Protein AF-A0A1V4XID2-F1 (afdb_monomer)

Mean predicted aligned error: 6.52 Å

Sequence (83 aa):
MTTLRDVPPQAWAYRLGNRSAIEWVLEYHKERKPKDPTIRAKFNTYRFADHKEDVVDLLRKVSTVSVETTKIVNEMIRQGDGS

Structure (mmCIF, N/CA/C/O backbone):
data_AF-A0A1V4XID2-F1
#
_entry.id   AF-A0A1V4XID2-F1
#
loop_
_atom_site.group_PDB
_atom_site.id
_atom_site.type_symbol
_atom_site.label_atom_id
_atom_site.label_alt_id
_atom_site.label_comp_id
_atom_site.label_asym_id
_atom_site.label_entity_id
_atom_site.label_seq_id
_atom_site.pdbx_PDB_ins_code
_atom_site.Cartn_x
_atom_site.Cartn_y
_atom_site.Cartn_z
_atom_site.occupancy
_atom_site.B_iso_or_equiv
_atom_site.auth_seq_id
_atom_site.auth_comp_id
_atom_site.auth_asym_id
_atom_site.auth_atom_id
_atom_site.pdbx_PDB_model_num
ATOM 1 N N . MET A 1 1 ? -4.309 5.954 -20.119 1.00 59.94 1 MET A N 1
ATOM 2 C CA . MET A 1 1 ? -4.618 6.441 -18.756 1.00 59.94 1 MET A CA 1
ATOM 3 C C . MET A 1 1 ? -5.491 5.395 -18.082 1.00 59.94 1 MET A C 1
ATOM 5 O O . MET A 1 1 ? -6.434 4.947 -18.718 1.00 59.94 1 MET A O 1
ATOM 9 N N . THR A 1 2 ? -5.145 4.953 -16.872 1.00 78.31 2 THR A N 1
ATOM 10 C CA . THR A 1 2 ? -5.918 3.954 -16.108 1.00 78.31 2 THR A CA 1
ATOM 11 C C . THR A 1 2 ? -6.429 4.629 -14.848 1.00 78.31 2 THR A C 1
ATOM 13 O O . THR A 1 2 ? -5.642 5.267 -14.152 1.00 78.31 2 THR A O 1
ATOM 16 N N . THR A 1 3 ? -7.719 4.495 -14.557 1.00 81.75 3 THR A N 1
ATOM 17 C CA . THR A 1 3 ? -8.351 5.128 -13.396 1.00 81.75 3 THR A CA 1
ATOM 18 C C . THR A 1 3 ? -9.077 4.066 -12.590 1.00 81.75 3 THR A C 1
ATOM 20 O O . THR A 1 3 ? -9.941 3.371 -13.123 1.00 81.75 3 THR A O 1
ATOM 23 N N . LEU A 1 4 ? -8.733 3.955 -11.309 1.00 82.88 4 LEU A N 1
ATOM 24 C CA . LEU A 1 4 ? -9.500 3.180 -10.340 1.00 82.88 4 LEU A CA 1
ATOM 25 C C . LEU A 1 4 ? -10.572 4.095 -9.751 1.00 82.88 4 LEU A C 1
ATOM 27 O O . LEU A 1 4 ? -10.264 5.192 -9.287 1.00 82.88 4 LEU A O 1
ATOM 31 N N . ARG A 1 5 ? -11.828 3.660 -9.828 1.00 87.12 5 ARG A N 1
ATOM 32 C CA . ARG A 1 5 ? -12.992 4.376 -9.295 1.00 87.12 5 ARG A CA 1
ATOM 33 C C . ARG A 1 5 ? -13.563 3.602 -8.114 1.00 87.12 5 ARG A C 1
ATOM 35 O O . ARG A 1 5 ? -13.211 2.442 -7.914 1.00 87.12 5 ARG A O 1
ATOM 42 N N . ASP A 1 6 ? -14.402 4.278 -7.337 1.00 88.06 6 ASP A N 1
ATOM 43 C CA . ASP A 1 6 ? -15.202 3.665 -6.271 1.00 88.06 6 ASP A CA 1
ATOM 44 C C . ASP A 1 6 ? -14.379 3.030 -5.135 1.00 88.06 6 ASP A C 1
ATOM 46 O O . ASP A 1 6 ? -14.840 2.126 -4.443 1.00 88.06 6 ASP A O 1
ATOM 50 N N . VAL A 1 7 ? -13.156 3.527 -4.905 1.00 88.62 7 VAL A N 1
ATOM 51 C CA . VAL A 1 7 ? -12.364 3.155 -3.725 1.00 88.62 7 VAL A CA 1
ATOM 52 C C . VAL A 1 7 ? -13.036 3.752 -2.481 1.00 88.62 7 VAL A C 1
ATOM 54 O O . VAL A 1 7 ? -13.146 4.981 -2.401 1.00 88.62 7 VAL A O 1
ATOM 57 N N . PRO A 1 8 ? -13.466 2.936 -1.498 1.00 92.06 8 PRO A N 1
ATOM 58 C CA . PRO A 1 8 ? -14.145 3.441 -0.310 1.00 92.06 8 PRO A CA 1
ATOM 59 C C . PRO A 1 8 ? -13.274 4.457 0.447 1.00 92.06 8 PRO A C 1
ATOM 61 O O . PRO A 1 8 ? -12.099 4.170 0.689 1.00 92.06 8 PRO A O 1
ATOM 64 N N . PRO A 1 9 ? -13.819 5.600 0.911 1.00 91.19 9 PRO A N 1
ATOM 65 C CA . PRO A 1 9 ? -13.053 6.587 1.681 1.00 91.19 9 PRO A CA 1
ATOM 66 C C . PRO A 1 9 ? -12.371 5.991 2.921 1.00 91.19 9 PRO A C 1
ATOM 68 O O . PRO A 1 9 ? -11.251 6.358 3.262 1.00 91.19 9 PRO A O 1
ATOM 71 N N . GLN A 1 10 ? -13.019 5.009 3.553 1.00 92.69 10 GLN A N 1
ATOM 72 C CA . GLN A 1 10 ? -12.502 4.278 4.713 1.00 92.69 10 GLN A CA 1
ATOM 73 C C . GLN A 1 10 ? -11.185 3.548 4.423 1.00 92.69 10 GLN A C 1
ATOM 75 O O . GLN A 1 10 ? -10.347 3.440 5.310 1.00 92.69 10 GLN A O 1
ATOM 80 N N . ALA A 1 11 ? -10.959 3.1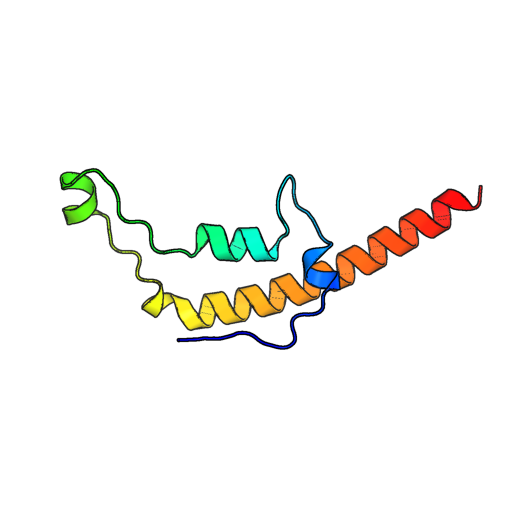02 3.184 1.00 93.81 11 ALA A N 1
ATOM 81 C CA . ALA A 1 11 ? -9.722 2.423 2.807 1.00 93.81 11 ALA A CA 1
ATOM 82 C C . ALA A 1 11 ? -8.489 3.340 2.939 1.00 93.81 11 ALA A C 1
ATOM 84 O O . ALA A 1 11 ? -7.376 2.865 3.146 1.00 93.81 11 ALA A O 1
ATOM 85 N N . TRP A 1 12 ? -8.685 4.659 2.865 1.00 94.50 12 TRP A N 1
ATOM 86 C CA . TRP A 1 12 ? -7.628 5.657 3.038 1.00 94.50 12 TRP A CA 1
ATOM 87 C C . TRP A 1 12 ? -7.383 6.023 4.507 1.00 94.50 12 TRP A C 1
ATOM 89 O O . TRP A 1 12 ? -6.351 6.610 4.829 1.00 94.50 12 TRP A O 1
ATOM 99 N N . ALA A 1 13 ? -8.314 5.684 5.404 1.00 93.44 13 ALA A N 1
ATOM 100 C CA . ALA A 1 13 ? -8.211 5.995 6.827 1.00 93.44 13 ALA A CA 1
ATOM 101 C C . ALA A 1 13 ? -7.207 5.088 7.552 1.00 93.44 13 ALA A C 1
ATOM 103 O O . ALA A 1 13 ? -6.638 5.487 8.569 1.00 93.44 13 ALA A O 1
ATOM 104 N N . TYR A 1 14 ? -6.953 3.886 7.027 1.00 93.50 14 TYR A N 1
ATOM 105 C CA . TYR A 1 14 ? -5.931 3.000 7.567 1.00 93.50 14 TYR A CA 1
ATOM 106 C C . TYR A 1 14 ? -4.523 3.506 7.221 1.00 93.50 14 TYR A C 1
ATOM 108 O O . TYR A 1 14 ? -4.063 3.408 6.078 1.00 93.50 14 TYR A O 1
ATOM 116 N N . ARG A 1 15 ? -3.839 4.069 8.224 1.00 92.25 15 ARG A N 1
ATOM 117 C CA . ARG A 1 15 ? -2.520 4.700 8.084 1.00 92.25 15 ARG A CA 1
ATOM 118 C C . ARG A 1 15 ? -1.401 3.823 8.635 1.00 92.25 15 ARG A C 1
ATOM 120 O O . ARG A 1 15 ? -1.478 3.324 9.752 1.00 92.25 15 ARG A O 1
ATOM 127 N N . LEU A 1 16 ? -0.320 3.732 7.867 1.00 90.88 16 LEU A N 1
ATOM 128 C CA . LEU A 1 16 ? 0.952 3.127 8.244 1.00 90.88 16 LEU A CA 1
ATOM 129 C C . LEU A 1 16 ? 2.011 4.235 8.272 1.00 90.88 16 LEU A C 1
ATOM 131 O O . LEU A 1 16 ? 2.551 4.642 7.238 1.00 90.88 16 LEU A O 1
ATOM 135 N N . GLY A 1 17 ? 2.258 4.779 9.464 1.00 92.50 17 GLY A N 1
ATOM 136 C CA . GLY A 1 17 ? 3.102 5.957 9.647 1.00 92.50 17 GLY A CA 1
ATOM 137 C C . GLY A 1 17 ? 2.452 7.221 9.074 1.00 92.50 17 GLY A C 1
ATOM 138 O O . GLY A 1 17 ? 1.373 7.640 9.497 1.00 92.50 17 GLY A O 1
ATOM 139 N N . ASN A 1 18 ? 3.112 7.858 8.105 1.00 94.00 18 ASN A N 1
ATOM 140 C CA . ASN A 1 18 ? 2.671 9.139 7.544 1.00 94.00 18 ASN A CA 1
ATOM 141 C C . ASN A 1 18 ? 1.741 9.023 6.320 1.00 94.00 18 ASN A C 1
ATOM 143 O O . ASN A 1 18 ? 1.298 10.059 5.823 1.00 94.00 18 ASN A O 1
ATOM 147 N N . ARG A 1 19 ? 1.440 7.809 5.843 1.00 95.19 19 ARG A N 1
ATOM 148 C CA . ARG A 1 19 ? 0.633 7.547 4.639 1.00 95.19 19 ARG A CA 1
ATOM 149 C C . ARG A 1 19 ? -0.345 6.396 4.859 1.00 95.19 19 ARG A C 1
ATOM 151 O O . ARG A 1 19 ? -0.144 5.562 5.739 1.00 95.19 19 ARG A O 1
ATOM 158 N N . SER A 1 20 ? -1.396 6.344 4.054 1.00 96.00 20 SER A N 1
ATOM 159 C CA . SER A 1 20 ? -2.279 5.184 3.939 1.00 96.00 20 SER A CA 1
ATOM 160 C C . SER A 1 20 ? -1.575 4.006 3.262 1.00 96.00 20 SER A C 1
ATOM 162 O O . SER A 1 20 ? -0.603 4.176 2.518 1.00 96.00 20 SER A O 1
ATOM 164 N N . ALA A 1 21 ? -2.079 2.792 3.486 1.00 94.44 21 ALA A N 1
ATOM 165 C CA . ALA A 1 21 ? -1.551 1.603 2.817 1.00 94.44 21 ALA A CA 1
ATOM 166 C C . ALA A 1 21 ? -1.642 1.711 1.278 1.00 94.44 21 ALA A C 1
ATOM 168 O O . ALA A 1 21 ? -0.717 1.309 0.571 1.00 94.44 21 ALA A O 1
ATOM 169 N N . ILE A 1 22 ? -2.710 2.325 0.754 1.00 94.50 22 ILE A N 1
ATOM 170 C CA . ILE A 1 22 ? -2.887 2.565 -0.687 1.00 94.50 22 ILE A CA 1
ATOM 171 C C . ILE A 1 22 ? -1.807 3.515 -1.224 1.00 94.50 22 ILE A C 1
ATOM 173 O O . ILE A 1 22 ? -1.191 3.238 -2.255 1.00 94.50 22 ILE A O 1
ATOM 177 N N . GLU A 1 23 ? -1.519 4.612 -0.520 1.00 94.00 23 GLU A N 1
ATOM 178 C CA . GLU A 1 23 ? -0.457 5.548 -0.912 1.00 94.00 23 GLU A CA 1
ATOM 179 C C . GLU A 1 23 ? 0.927 4.896 -0.924 1.00 94.00 23 GLU A C 1
ATOM 181 O O . GLU A 1 23 ? 1.753 5.242 -1.771 1.00 94.00 23 GLU A O 1
ATOM 186 N N . TRP A 1 24 ? 1.189 3.947 -0.023 1.00 94.88 24 TRP A N 1
ATOM 187 C CA . TRP A 1 24 ? 2.432 3.178 -0.042 1.00 94.88 24 TRP A CA 1
ATOM 188 C C . TRP A 1 24 ? 2.561 2.326 -1.304 1.00 94.88 24 TRP A C 1
ATOM 190 O O . TRP A 1 24 ? 3.600 2.382 -1.964 1.00 94.88 24 TRP A O 1
ATOM 200 N N . VAL A 1 25 ? 1.503 1.606 -1.695 1.00 93.06 25 VAL A N 1
ATOM 201 C CA . VAL A 1 25 ? 1.499 0.822 -2.942 1.00 93.06 25 VAL A CA 1
ATOM 202 C C . VAL A 1 25 ? 1.787 1.721 -4.144 1.00 93.06 25 VAL A C 1
ATOM 204 O O . VAL A 1 25 ? 2.656 1.399 -4.957 1.00 93.06 25 VAL A O 1
ATOM 207 N N . LEU A 1 26 ? 1.108 2.868 -4.229 1.00 91.38 26 LEU A N 1
ATOM 208 C CA . LEU A 1 26 ? 1.298 3.827 -5.317 1.00 91.38 26 LEU A CA 1
ATOM 209 C C . LEU A 1 26 ? 2.703 4.434 -5.323 1.00 91.38 26 LEU A C 1
ATOM 211 O O . LEU A 1 26 ? 3.242 4.704 -6.389 1.00 91.38 26 LEU A O 1
ATOM 215 N N . GLU A 1 27 ? 3.305 4.679 -4.161 1.00 90.12 27 GLU A N 1
ATOM 216 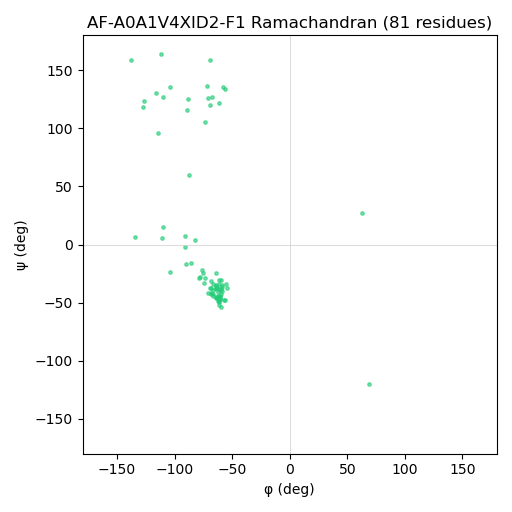C CA . GLU A 1 27 ? 4.646 5.256 -4.079 1.00 90.12 27 GLU A CA 1
ATOM 217 C C . GLU A 1 27 ? 5.726 4.300 -4.589 1.00 90.12 27 GLU A C 1
ATOM 219 O O . GLU A 1 27 ? 6.618 4.724 -5.326 1.00 90.12 27 GLU A O 1
ATOM 224 N N . TYR A 1 28 ? 5.635 3.022 -4.221 1.00 88.88 28 TYR A N 1
ATOM 225 C CA . TYR A 1 28 ? 6.643 2.025 -4.578 1.00 88.88 28 TYR A CA 1
ATOM 226 C C . TYR A 1 28 ? 6.534 1.533 -6.022 1.00 88.88 28 TYR A C 1
ATOM 228 O O . TYR A 1 28 ? 7.554 1.188 -6.611 1.00 88.88 28 TYR A O 1
ATOM 236 N N . HIS A 1 29 ? 5.339 1.557 -6.619 1.00 87.31 29 HIS A N 1
ATOM 237 C CA . HIS A 1 29 ? 5.134 1.081 -7.992 1.00 87.31 29 HIS A CA 1
ATOM 238 C C . HIS A 1 29 ? 5.281 2.168 -9.065 1.00 87.31 29 HIS A C 1
ATOM 240 O O . HIS A 1 29 ? 5.039 1.906 -10.245 1.00 87.31 29 HIS A O 1
ATOM 246 N N . LYS A 1 30 ? 5.716 3.379 -8.701 1.00 83.12 30 LYS A N 1
ATOM 247 C CA . LYS A 1 30 ? 6.079 4.421 -9.672 1.00 83.12 30 LYS A CA 1
ATOM 248 C C . LYS A 1 30 ? 7.383 4.069 -10.378 1.00 83.12 30 LYS A C 1
ATOM 250 O O . LYS A 1 30 ? 8.376 3.734 -9.736 1.00 83.12 30 LYS A O 1
ATOM 255 N N . GLU A 1 31 ? 7.418 4.260 -11.695 1.00 82.69 31 GLU A N 1
ATOM 256 C CA . GLU A 1 31 ? 8.686 4.248 -12.424 1.00 82.69 31 GLU A CA 1
ATOM 257 C C . GLU A 1 31 ? 9.590 5.368 -11.906 1.00 82.69 31 GLU A C 1
ATOM 259 O O . GLU A 1 31 ? 9.245 6.553 -11.938 1.00 82.69 31 GLU A O 1
ATOM 264 N N . ARG A 1 32 ? 10.775 4.991 -11.432 1.00 78.88 32 ARG A N 1
ATOM 265 C CA . ARG A 1 32 ? 11.806 5.926 -10.992 1.00 78.88 32 ARG A CA 1
ATOM 266 C C . ARG A 1 32 ? 12.943 5.876 -11.994 1.00 78.88 32 ARG A C 1
ATOM 268 O O . ARG A 1 32 ? 13.470 4.809 -12.274 1.00 78.88 32 ARG A O 1
ATOM 275 N N . LYS A 1 33 ? 13.349 7.033 -12.516 1.00 74.38 33 LYS A N 1
ATOM 276 C CA . LYS A 1 33 ? 14.559 7.134 -13.339 1.00 74.38 33 LYS A CA 1
ATOM 277 C C . LYS A 1 33 ? 15.752 7.402 -12.421 1.00 74.38 33 LYS A C 1
ATOM 279 O O . LYS A 1 33 ? 15.781 8.467 -11.798 1.00 74.38 33 LYS A O 1
ATOM 284 N N . PRO A 1 34 ? 16.736 6.486 -12.329 1.00 75.00 34 PRO A N 1
ATOM 285 C CA . PRO A 1 34 ? 17.975 6.772 -11.623 1.00 75.00 34 PRO A CA 1
ATOM 286 C C . PRO A 1 34 ? 18.633 8.022 -12.219 1.00 75.00 34 PRO A C 1
ATOM 288 O O . PRO A 1 34 ? 18.706 8.169 -13.444 1.00 75.00 34 PRO A O 1
ATOM 291 N N . LYS A 1 35 ? 19.083 8.941 -11.356 1.00 74.06 35 LYS A N 1
ATOM 292 C CA . LYS A 1 35 ? 19.780 10.165 -11.788 1.00 74.06 35 LYS A CA 1
ATOM 293 C C . LYS A 1 35 ? 21.139 9.842 -12.412 1.00 74.06 35 LYS A C 1
ATOM 295 O O . LYS A 1 35 ? 21.546 10.510 -13.358 1.00 74.06 35 LYS A O 1
ATOM 300 N N . ASP A 1 36 ? 21.798 8.803 -11.906 1.00 79.12 36 ASP A N 1
ATOM 301 C CA . ASP A 1 36 ? 23.096 8.358 -12.395 1.00 79.12 36 ASP A CA 1
ATOM 302 C C . ASP A 1 36 ? 22.980 7.709 -13.794 1.00 79.12 36 ASP A C 1
ATOM 304 O O . ASP A 1 36 ? 22.181 6.782 -13.984 1.00 79.12 36 ASP A O 1
ATOM 308 N N . PRO A 1 37 ? 23.753 8.179 -14.790 1.00 73.81 37 PRO A N 1
ATOM 309 C CA . PRO A 1 37 ? 23.675 7.692 -16.164 1.00 73.81 37 PRO A CA 1
ATOM 310 C C . PRO A 1 37 ? 24.176 6.249 -16.335 1.00 73.81 37 PRO A C 1
ATOM 312 O O . PRO A 1 37 ? 23.636 5.526 -17.174 1.00 73.81 37 PRO A O 1
ATOM 315 N N . THR A 1 38 ? 25.144 5.807 -15.530 1.00 77.06 38 THR A N 1
ATOM 316 C CA . THR A 1 38 ? 25.676 4.436 -15.550 1.00 77.06 38 THR A CA 1
ATOM 317 C C . THR A 1 38 ? 24.643 3.460 -14.999 1.00 77.06 38 THR A C 1
ATOM 319 O O . THR A 1 38 ? 24.405 2.401 -15.585 1.00 77.06 38 THR A O 1
ATOM 322 N N . ILE A 1 39 ? 23.962 3.846 -13.916 1.00 70.69 39 ILE A N 1
ATOM 323 C CA . ILE A 1 39 ? 22.876 3.055 -13.331 1.00 70.69 39 ILE A CA 1
ATOM 324 C C . ILE A 1 39 ? 21.668 3.022 -14.271 1.00 70.69 39 ILE A C 1
ATOM 326 O O . ILE A 1 39 ? 21.077 1.967 -14.486 1.00 70.69 39 ILE A O 1
ATOM 330 N N . ARG A 1 40 ? 21.325 4.151 -14.900 1.00 73.62 40 ARG A N 1
ATOM 331 C CA . ARG A 1 40 ? 20.213 4.233 -15.856 1.00 73.62 40 ARG A CA 1
ATOM 332 C C . ARG A 1 40 ? 20.403 3.321 -17.070 1.00 73.62 40 ARG A C 1
ATOM 334 O O . ARG A 1 40 ? 19.424 2.740 -17.527 1.00 73.62 40 ARG A O 1
ATOM 341 N N . ALA A 1 41 ? 21.627 3.202 -17.588 1.00 67.31 41 ALA A N 1
ATOM 342 C CA . ALA A 1 41 ? 21.919 2.366 -18.752 1.00 67.31 41 ALA A CA 1
ATOM 343 C C . ALA A 1 41 ? 21.910 0.861 -18.433 1.00 67.31 41 ALA A C 1
ATOM 345 O O . ALA A 1 41 ? 21.534 0.067 -19.289 1.00 67.31 41 ALA A O 1
ATOM 346 N N . LYS A 1 42 ? 22.313 0.470 -17.216 1.00 70.19 42 LYS A N 1
ATOM 347 C CA . LYS A 1 42 ? 22.498 -0.945 -16.845 1.00 70.19 42 LYS A CA 1
ATOM 348 C C . LYS A 1 42 ? 21.385 -1.537 -15.973 1.00 70.19 42 LYS A C 1
ATOM 350 O O . LYS A 1 42 ? 21.214 -2.748 -15.983 1.00 70.19 42 LYS A O 1
ATOM 355 N N . PHE A 1 43 ? 20.635 -0.719 -15.232 1.00 67.50 43 PHE A N 1
ATOM 356 C CA . PHE A 1 43 ? 19.756 -1.197 -14.152 1.00 67.50 43 PHE A CA 1
ATOM 357 C C . PHE A 1 43 ? 18.346 -0.578 -14.145 1.00 67.50 43 PHE A C 1
ATOM 359 O O . PHE A 1 43 ? 17.571 -0.835 -13.228 1.00 67.50 43 PHE A O 1
ATOM 366 N N . ASN A 1 44 ? 17.964 0.215 -15.155 1.00 66.06 44 ASN A N 1
ATOM 367 C CA . ASN A 1 44 ? 16.601 0.756 -15.267 1.00 66.06 44 ASN A CA 1
ATOM 368 C C . ASN A 1 44 ? 15.647 -0.203 -16.010 1.00 66.06 44 ASN A C 1
ATOM 370 O O . ASN A 1 44 ? 15.117 0.127 -17.080 1.00 66.06 44 ASN A O 1
ATOM 374 N N . THR A 1 45 ? 15.478 -1.406 -15.459 1.00 72.88 45 THR A N 1
ATOM 375 C CA . THR A 1 45 ? 14.681 -2.493 -16.054 1.00 72.88 45 THR A CA 1
ATOM 376 C C . THR A 1 45 ? 13.218 -2.485 -15.625 1.00 72.88 45 THR A C 1
ATOM 378 O O . THR A 1 45 ? 12.401 -3.094 -16.304 1.00 72.88 45 THR A O 1
ATOM 381 N N . TYR A 1 46 ? 12.861 -1.774 -14.550 1.00 77.94 46 TYR A N 1
ATOM 382 C CA . TYR A 1 46 ? 11.467 -1.687 -14.122 1.00 77.94 46 TYR A CA 1
ATOM 383 C C . TYR A 1 46 ? 10.633 -0.907 -15.144 1.00 77.94 46 TYR A C 1
ATOM 385 O O . TYR A 1 46 ? 10.960 0.227 -15.517 1.00 77.94 46 TYR A O 1
ATOM 393 N N . ARG A 1 47 ? 9.540 -1.528 -15.579 1.00 80.62 47 ARG A N 1
ATOM 394 C CA . ARG A 1 47 ? 8.506 -0.931 -16.416 1.00 80.62 47 ARG A CA 1
ATOM 395 C C . ARG A 1 47 ? 7.176 -1.161 -15.730 1.00 80.62 47 ARG A C 1
ATOM 397 O O . ARG A 1 47 ? 6.752 -2.294 -15.544 1.00 80.62 47 ARG A O 1
ATOM 404 N N . PHE A 1 48 ? 6.493 -0.084 -15.369 1.00 82.25 48 PHE A N 1
ATOM 405 C CA . PHE A 1 48 ? 5.184 -0.187 -14.730 1.00 82.25 48 PHE A CA 1
ATOM 406 C C . PHE A 1 48 ? 4.165 -0.878 -15.642 1.00 82.25 48 PHE A C 1
ATOM 408 O O . PHE A 1 48 ? 3.272 -1.562 -15.155 1.00 82.25 48 PHE A O 1
ATOM 415 N N . ALA A 1 49 ? 4.317 -0.726 -16.962 1.00 83.81 49 ALA A N 1
ATOM 416 C CA . ALA A 1 49 ? 3.477 -1.403 -17.944 1.00 83.81 49 ALA A CA 1
ATOM 417 C C . ALA A 1 49 ? 3.454 -2.930 -17.749 1.00 83.81 49 ALA A C 1
ATOM 419 O O . ALA A 1 49 ? 2.384 -3.523 -17.864 1.00 83.81 49 ALA A O 1
ATOM 420 N N . ASP A 1 50 ? 4.589 -3.525 -17.375 1.00 85.31 50 ASP A N 1
ATOM 421 C CA . ASP A 1 50 ? 4.740 -4.977 -17.229 1.00 85.31 50 ASP A CA 1
ATOM 422 C C . ASP A 1 50 ? 4.097 -5.499 -15.934 1.00 85.31 50 ASP A C 1
ATOM 424 O O . ASP A 1 50 ? 3.725 -6.663 -15.848 1.00 85.31 50 ASP A O 1
ATOM 428 N N . HIS A 1 51 ? 3.911 -4.624 -14.941 1.00 86.50 51 HIS A N 1
ATOM 429 C CA . HIS A 1 51 ? 3.352 -4.956 -13.624 1.00 86.50 51 HIS A CA 1
ATOM 430 C C . HIS A 1 51 ? 1.962 -4.362 -13.395 1.00 86.50 51 HIS A C 1
ATOM 432 O O . HIS A 1 51 ? 1.422 -4.425 -12.293 1.00 86.50 51 HIS A O 1
ATOM 438 N N . LYS A 1 52 ? 1.375 -3.732 -14.415 1.00 87.69 52 LYS A N 1
ATOM 439 C CA . LYS A 1 52 ? 0.156 -2.936 -14.267 1.00 87.69 52 LYS A CA 1
ATOM 440 C C . LYS A 1 52 ? -0.989 -3.741 -13.647 1.00 87.69 52 LYS A C 1
ATOM 442 O O . LYS A 1 52 ? -1.641 -3.250 -12.729 1.00 87.69 52 LYS A O 1
ATOM 447 N N . GLU A 1 53 ? -1.235 -4.948 -14.149 1.00 91.31 53 GLU A N 1
ATOM 448 C CA . GLU A 1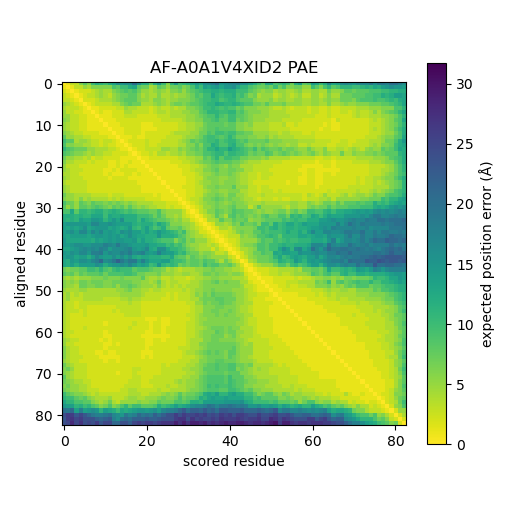 53 ? -2.338 -5.791 -13.674 1.00 91.31 53 GLU A CA 1
ATOM 449 C C . GLU A 1 53 ? -2.082 -6.311 -12.251 1.00 91.31 53 GLU A C 1
ATOM 451 O O . GLU A 1 53 ? -2.988 -6.279 -11.417 1.00 91.31 53 GLU A O 1
ATOM 456 N N . ASP A 1 54 ? -0.831 -6.655 -11.925 1.00 92.06 54 ASP A N 1
ATOM 457 C CA . ASP A 1 54 ? -0.430 -7.050 -10.569 1.00 92.06 54 ASP A CA 1
ATOM 458 C C . ASP A 1 54 ? -0.649 -5.912 -9.568 1.00 92.06 54 ASP A C 1
ATOM 460 O O . ASP A 1 54 ? -1.151 -6.123 -8.464 1.00 92.06 54 ASP A O 1
ATOM 464 N N . VAL A 1 55 ? -0.324 -4.677 -9.960 1.00 91.50 55 VAL A N 1
ATOM 465 C CA . VAL A 1 55 ? -0.535 -3.494 -9.117 1.00 91.50 55 VAL A CA 1
ATOM 466 C C . VAL A 1 55 ? -2.020 -3.199 -8.938 1.00 91.50 55 VAL A C 1
ATOM 468 O O . VAL A 1 55 ? -2.437 -2.820 -7.844 1.00 91.50 55 VAL A O 1
ATOM 471 N N . VAL A 1 56 ? -2.840 -3.387 -9.973 1.00 92.06 56 VAL A N 1
ATOM 472 C CA . VAL A 1 56 ? -4.300 -3.250 -9.861 1.00 92.06 56 VAL A CA 1
ATOM 473 C C . VAL A 1 56 ? -4.865 -4.279 -8.880 1.00 92.06 56 VAL A C 1
ATOM 475 O O . VAL A 1 56 ? -5.673 -3.921 -8.019 1.00 92.06 56 VAL A O 1
ATOM 478 N N . ASP A 1 57 ? -4.424 -5.535 -8.957 1.00 94.06 57 ASP A N 1
ATOM 479 C CA . ASP A 1 57 ? -4.857 -6.574 -8.022 1.00 94.06 57 ASP A CA 1
ATOM 480 C C . ASP A 1 5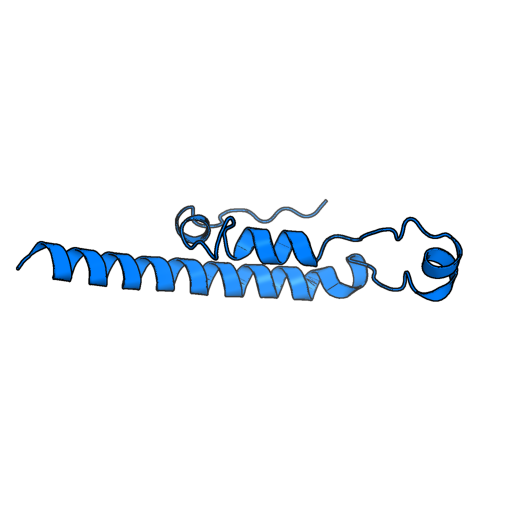7 ? -4.361 -6.310 -6.591 1.00 94.06 57 ASP A C 1
ATOM 482 O O . ASP A 1 57 ? -5.114 -6.453 -5.623 1.00 94.06 57 ASP A O 1
ATOM 486 N N . LEU A 1 58 ? -3.127 -5.825 -6.444 1.00 95.25 58 LEU A N 1
ATOM 487 C CA . LEU A 1 58 ? -2.581 -5.409 -5.157 1.00 95.25 58 LEU A CA 1
ATOM 488 C C . LEU A 1 58 ? -3.397 -4.264 -4.543 1.00 95.25 58 LEU A C 1
ATOM 490 O O . LEU A 1 58 ? -3.751 -4.329 -3.367 1.00 95.25 58 LEU A O 1
ATOM 494 N N . LEU A 1 59 ? -3.749 -3.243 -5.328 1.00 94.88 59 LEU A N 1
ATOM 495 C CA . LEU A 1 59 ? -4.572 -2.120 -4.871 1.00 94.88 59 LEU A CA 1
ATOM 496 C C . LEU A 1 59 ? -5.966 -2.577 -4.427 1.00 94.88 59 LEU A C 1
ATOM 498 O O . LEU A 1 59 ? -6.469 -2.080 -3.417 1.00 94.88 59 LEU A O 1
ATOM 502 N N . ARG A 1 60 ? -6.568 -3.553 -5.120 1.00 94.44 60 ARG A N 1
ATOM 503 C CA . ARG A 1 60 ? -7.835 -4.1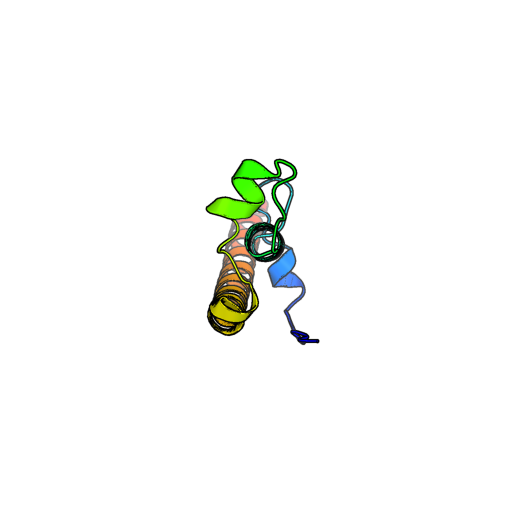73 -4.703 1.00 94.44 60 ARG A CA 1
ATOM 504 C C . ARG A 1 60 ? -7.697 -4.827 -3.327 1.00 94.44 60 ARG A C 1
ATOM 506 O O . ARG A 1 60 ? -8.455 -4.492 -2.420 1.00 94.44 60 ARG A O 1
ATOM 513 N N . LYS A 1 61 ? -6.706 -5.707 -3.152 1.00 96.56 61 LYS A N 1
ATOM 514 C CA . LYS A 1 61 ? -6.465 -6.425 -1.887 1.00 96.56 61 LYS A CA 1
ATOM 515 C C . LYS A 1 61 ? -6.180 -5.467 -0.733 1.00 96.56 61 LYS A C 1
ATOM 517 O O . LYS A 1 61 ? -6.784 -5.584 0.331 1.00 96.56 61 LYS A O 1
ATOM 522 N N . VAL A 1 62 ? -5.300 -4.489 -0.952 1.00 96.12 62 VAL A N 1
ATOM 523 C CA . VAL A 1 62 ? -4.934 -3.491 0.061 1.00 96.12 62 VAL A CA 1
ATOM 524 C C . VAL A 1 62 ? -6.129 -2.625 0.449 1.00 96.12 62 VAL A C 1
ATOM 526 O O . VAL A 1 62 ? -6.297 -2.335 1.633 1.00 96.12 62 VAL A O 1
ATOM 529 N N . SER A 1 63 ? -6.999 -2.267 -0.500 1.00 95.81 63 SER A N 1
ATOM 530 C CA . SER A 1 63 ? -8.232 -1.530 -0.197 1.00 95.81 63 SER A CA 1
ATOM 531 C C . SER A 1 63 ? -9.157 -2.333 0.721 1.00 95.81 63 SER A C 1
ATOM 533 O O . SER A 1 63 ? -9.634 -1.796 1.719 1.00 95.81 63 SER A O 1
ATOM 535 N N . THR A 1 64 ? -9.360 -3.625 0.442 1.00 96.06 64 THR A N 1
ATOM 536 C CA . THR A 1 64 ? -10.170 -4.515 1.290 1.00 96.06 64 THR A CA 1
ATOM 537 C C . THR A 1 64 ? -9.590 -4.637 2.698 1.00 96.06 64 THR A C 1
ATOM 539 O O . THR A 1 64 ? -10.294 -4.373 3.669 1.00 96.06 64 THR A O 1
ATOM 542 N N . VAL A 1 65 ? -8.299 -4.964 2.823 1.00 97.12 65 VAL A N 1
ATOM 543 C CA . VAL A 1 65 ? -7.634 -5.103 4.132 1.00 97.12 65 VAL A CA 1
ATOM 544 C C . VAL A 1 65 ? -7.711 -3.806 4.937 1.00 97.12 65 VAL A C 1
ATOM 546 O O . VAL A 1 65 ? -7.953 -3.844 6.141 1.00 97.12 65 VAL A O 1
ATOM 549 N N . SER A 1 66 ? -7.549 -2.658 4.278 1.00 96.75 66 SER A N 1
ATOM 550 C CA . SER A 1 66 ? -7.614 -1.349 4.931 1.00 96.75 66 SER A CA 1
ATOM 551 C C . SER A 1 66 ? -8.998 -1.077 5.518 1.00 96.75 66 SER A C 1
ATOM 553 O O . SER A 1 66 ? -9.099 -0.681 6.676 1.00 96.75 66 SER A O 1
ATOM 555 N N . VAL A 1 67 ? -10.068 -1.349 4.761 1.00 96.75 67 VAL A N 1
ATOM 556 C CA . VAL A 1 67 ? -11.447 -1.184 5.247 1.00 96.75 67 VAL A CA 1
ATOM 557 C C . VAL A 1 67 ? -11.730 -2.099 6.436 1.00 96.75 67 VAL A C 1
ATOM 559 O O . VAL A 1 67 ? -12.232 -1.625 7.455 1.00 96.75 67 VAL A O 1
ATOM 562 N N . GLU A 1 68 ? -11.394 -3.387 6.337 1.00 97.00 68 GLU A N 1
ATOM 563 C CA . GLU A 1 68 ? -11.649 -4.336 7.427 1.00 97.00 68 GLU A CA 1
ATOM 564 C C . GLU A 1 68 ? -10.847 -3.986 8.684 1.00 97.00 68 GLU A C 1
ATOM 566 O O . GLU A 1 68 ? -11.373 -4.025 9.794 1.00 97.00 68 GLU A O 1
ATOM 571 N N . THR A 1 69 ? -9.604 -3.536 8.518 1.00 95.38 69 THR A N 1
ATOM 572 C CA . THR A 1 69 ? -8.771 -3.127 9.651 1.00 95.38 69 THR A CA 1
ATOM 573 C C . THR A 1 69 ? -9.329 -1.880 10.329 1.00 95.38 69 THR A C 1
ATOM 575 O O . THR A 1 69 ? -9.413 -1.831 11.553 1.00 95.38 69 THR A O 1
ATOM 578 N N . THR A 1 70 ? -9.777 -0.882 9.560 1.00 94.88 70 THR A N 1
ATOM 579 C CA . THR A 1 70 ? -10.438 0.302 10.123 1.00 94.88 70 THR A CA 1
ATOM 580 C C . THR A 1 70 ? -11.704 -0.068 10.898 1.00 94.88 70 THR A C 1
ATOM 582 O O . THR A 1 70 ? -11.947 0.515 11.953 1.00 94.88 70 THR A O 1
ATOM 585 N N . LYS A 1 71 ? -12.494 -1.048 10.437 1.00 95.19 71 LYS A N 1
ATOM 586 C CA . LYS A 1 71 ? -13.665 -1.534 11.190 1.00 95.19 71 LYS A CA 1
ATOM 587 C C . LYS A 1 71 ? -13.262 -2.117 12.545 1.00 95.19 71 LYS A C 1
ATOM 589 O O . LYS A 1 71 ? -13.827 -1.701 13.552 1.00 95.19 71 LYS A O 1
ATOM 594 N N . ILE A 1 72 ? -12.265 -3.005 12.567 1.00 95.06 72 ILE A N 1
ATOM 595 C CA . ILE A 1 72 ? -11.767 -3.644 13.797 1.00 95.06 72 ILE A CA 1
ATOM 596 C C . ILE A 1 72 ? -11.226 -2.593 14.772 1.00 95.06 72 ILE A C 1
ATOM 598 O O . ILE A 1 72 ? -11.593 -2.587 15.941 1.00 95.06 72 ILE A O 1
ATOM 602 N N . VAL A 1 73 ? -10.402 -1.655 14.294 1.00 92.81 73 VAL A N 1
ATOM 603 C CA . VAL A 1 73 ? -9.844 -0.583 15.135 1.00 92.81 73 VAL A CA 1
ATOM 604 C C . VAL A 1 73 ? -10.952 0.281 15.739 1.00 92.81 73 VAL 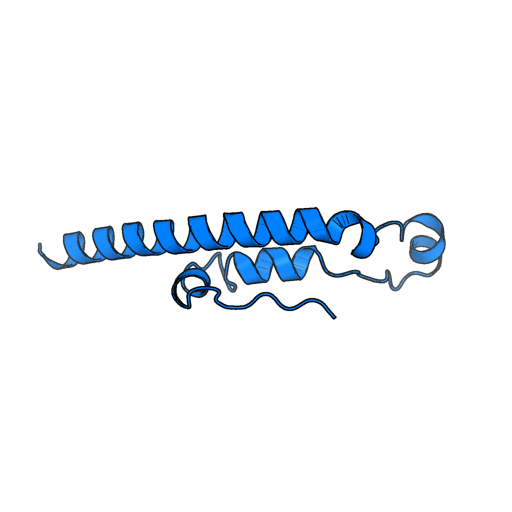A C 1
ATOM 606 O O 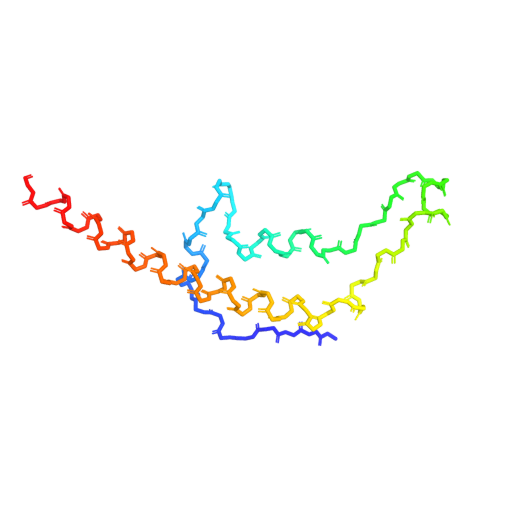. VAL A 1 73 ? -10.926 0.568 16.932 1.00 92.81 73 VAL A O 1
ATOM 609 N N . ASN A 1 74 ? -11.954 0.663 14.945 1.00 92.31 74 ASN A N 1
ATOM 610 C CA . ASN A 1 74 ? -13.083 1.452 15.441 1.00 92.31 74 ASN A CA 1
ATOM 611 C C . ASN A 1 7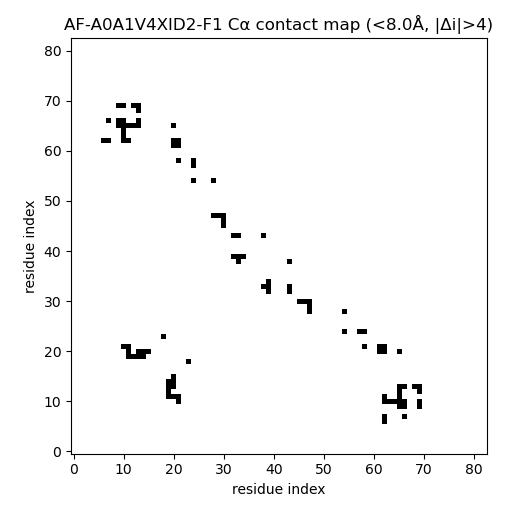4 ? -13.914 0.689 16.480 1.00 92.31 74 ASN A C 1
ATOM 613 O O . ASN A 1 74 ? -14.438 1.292 17.416 1.00 92.31 74 ASN A O 1
ATOM 617 N N . GLU A 1 75 ? -14.051 -0.626 16.319 1.00 94.94 75 GLU A N 1
ATOM 618 C CA . GLU A 1 75 ? -14.713 -1.480 17.299 1.00 94.94 75 GLU A CA 1
ATOM 619 C C . GLU A 1 75 ? -13.920 -1.557 18.609 1.00 94.94 75 GLU A C 1
ATOM 621 O O . GLU A 1 75 ? -14.504 -1.368 19.674 1.00 94.94 75 GLU A O 1
ATOM 626 N N . MET A 1 76 ? -12.596 -1.728 18.538 1.00 94.06 76 MET A N 1
ATOM 627 C CA . MET A 1 76 ? -11.716 -1.722 19.713 1.00 94.06 76 MET A CA 1
ATOM 628 C C . MET A 1 76 ? -11.784 -0.393 20.478 1.00 94.06 76 MET A C 1
ATOM 630 O O . MET A 1 76 ? -11.870 -0.399 21.702 1.00 94.06 76 MET A O 1
ATOM 634 N N . ILE A 1 77 ? -11.793 0.742 19.768 1.00 91.88 77 ILE A N 1
ATOM 635 C CA . ILE A 1 77 ? -11.935 2.075 20.380 1.00 91.88 77 ILE A CA 1
ATOM 636 C C . ILE A 1 77 ? -13.279 2.189 21.107 1.00 91.88 77 ILE A C 1
ATOM 638 O O . ILE A 1 77 ? -13.319 2.548 22.279 1.00 91.88 77 ILE A O 1
ATOM 642 N N . ARG A 1 78 ? -14.382 1.802 20.450 1.00 90.06 78 ARG A N 1
ATOM 643 C CA . ARG A 1 78 ? -15.726 1.865 21.048 1.00 90.06 78 ARG A CA 1
ATOM 644 C C . ARG A 1 78 ? -15.843 1.035 22.330 1.00 90.06 78 ARG A C 1
ATOM 646 O O . ARG A 1 78 ? -16.586 1.418 23.225 1.00 90.06 78 ARG A O 1
ATOM 653 N N . GLN A 1 79 ? -15.149 -0.099 22.406 1.00 82.56 79 GLN A N 1
ATOM 654 C CA . GLN A 1 79 ? -15.134 -0.944 23.603 1.00 82.56 79 GLN A CA 1
ATOM 655 C C . GLN A 1 79 ? -14.298 -0.335 24.745 1.00 82.56 79 GLN A C 1
ATOM 657 O O . GLN A 1 79 ? -14.611 -0.572 25.908 1.00 82.56 79 GLN A O 1
ATOM 662 N N . GLY A 1 80 ? -13.269 0.460 24.429 1.00 75.12 80 GLY A N 1
ATOM 663 C CA . GLY A 1 80 ? -12.399 1.116 25.412 1.00 75.12 80 GLY A CA 1
ATOM 664 C C . GLY A 1 80 ? -12.994 2.369 26.065 1.00 75.12 80 GLY A C 1
ATOM 665 O O . GLY A 1 80 ? -12.691 2.641 27.220 1.00 75.12 80 GLY A O 1
ATOM 666 N N . ASP A 1 81 ? -13.881 3.086 25.371 1.00 64.56 81 ASP A N 1
ATOM 667 C CA . ASP A 1 81 ? -14.513 4.324 25.870 1.00 64.56 81 ASP A CA 1
ATOM 668 C C . ASP A 1 81 ? -15.729 4.071 26.797 1.00 64.56 81 ASP A C 1
ATOM 670 O O . ASP A 1 81 ? -16.418 5.007 27.205 1.00 64.56 81 ASP A O 1
ATOM 674 N N . GLY A 1 82 ? -16.024 2.802 27.105 1.00 60.06 82 GLY A N 1
ATOM 675 C CA . GLY A 1 82 ? -17.148 2.366 27.943 1.00 60.06 82 GLY A CA 1
ATOM 676 C C . GLY A 1 82 ? -16.766 1.802 29.317 1.00 60.06 82 GLY A C 1
ATOM 677 O O . GLY A 1 82 ? -17.604 1.129 29.917 1.00 60.06 82 GLY A O 1
ATOM 678 N N . SER A 1 83 ? -15.529 2.014 29.789 1.00 49.19 83 SER A N 1
ATOM 679 C CA . SER A 1 83 ? -15.052 1.614 31.132 1.00 49.19 83 SER A CA 1
ATOM 680 C C . SER A 1 83 ? -14.785 2.808 32.041 1.00 49.19 83 SER A C 1
ATOM 682 O O . SER A 1 83 ? -14.252 3.821 31.538 1.00 49.19 83 SER A O 1
#

Foldseek 3Di:
DDDDPDLDPQLFVCDDPPGGPLVVLVVVLDQDQDPDPVCNVPPSPDDSVVCVVVSVVVSVVSSVVSNVVSVVVVVVVVVVVPD

Secondary structure (DSSP, 8-state):
--------GGGGT-EETTEEHHHHHHHHTS----SSHHHHHHH----HHHHHHHHHHHHHHHHHHHHHHHHHHHHHHHHHTT-

Nearest PDB structures (foldseek):
  7lo5-assembly1_A  TM=9.545E-01  e=6.371E-06  Deinococcus wulumuqiensis
  7lo5-assembly1_C  TM=9.506E-01  e=7.229E-06  Deinococcus wulumuqiensis
  7lo5-assembly1_B  TM=9.564E-01  e=9.911E-06  Deinococcus wulumuqiensis
  7lvv-assembly1_A  TM=9.551E-01  e=1.056E-05  Deinococcus wulumuqiensis
  7lvv-assembly1_B  TM=9.467E-01  e=2.252E-05  Deinococcus wulumuqiensis

Radius of gyration: 17.6 Å; Cα contacts (8 Å, |Δi|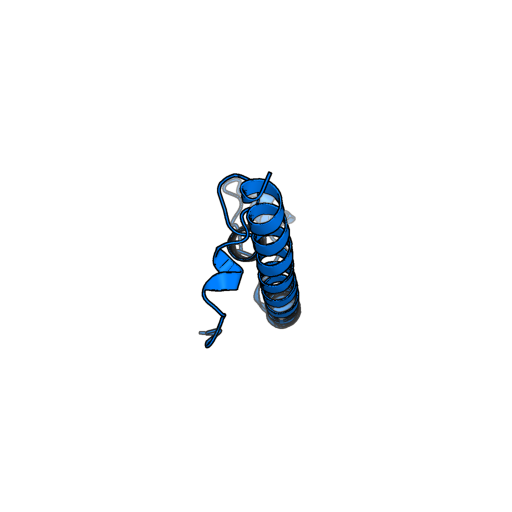>4): 53; chains: 1; bounding box: 43×17×50 Å

pLDDT: mean 86.31, std 10.52, range [49.19, 97.12]

Solvent-accessible surface area (backbone atoms only — not comparable to full-atom values): 5101 Å² total; per-residue (Å²): 140,88,83,90,76,89,74,59,74,55,22,58,67,30,62,63,86,96,40,23,58,60,55,51,55,58,61,72,61,50,78,73,81,61,87,51,67,70,52,39,74,76,65,65,75,80,52,48,81,84,43,45,67,60,51,53,52,47,52,51,53,49,39,52,54,20,36,55,48,44,51,52,52,53,50,55,51,60,64,60,77,74,116